Protein AF-A0A2V8PRG3-F1 (afdb_monomer_lite)

Secondary structure (DSSP, 8-state):
-------HHHHSEEEEEEE-TTSS-EEEEEEESSBTTTBS-EEEEETT--EEEE--TTPPP-

Structure (mmCIF, N/CA/C/O backbone):
data_AF-A0A2V8PRG3-F1
#
_entry.id   AF-A0A2V8PRG3-F1
#
loop_
_atom_site.group_PDB
_atom_site.id
_atom_site.type_symbol
_atom_site.label_atom_id
_atom_site.label_alt_id
_atom_site.label_comp_id
_atom_site.label_asym_id
_atom_site.label_entity_id
_atom_site.label_seq_id
_atom_site.pdbx_PDB_ins_code
_atom_site.Cartn_x
_atom_site.Cartn_y
_atom_site.Cartn_z
_atom_site.occupancy
_atom_site.B_iso_or_equiv
_atom_site.auth_seq_id
_atom_site.auth_comp_id
_atom_site.auth_asym_id
_atom_site.auth_atom_id
_atom_site.pdbx_PDB_model_num
ATOM 1 N N . MET A 1 1 ? -21.820 -3.895 -5.341 1.00 37.16 1 MET A N 1
ATOM 2 C CA . MET A 1 1 ? -20.582 -4.682 -5.190 1.00 37.16 1 MET A CA 1
ATOM 3 C C . MET A 1 1 ? -19.761 -4.367 -6.422 1.00 37.16 1 MET A C 1
ATOM 5 O O . MET A 1 1 ? -20.195 -4.724 -7.506 1.00 37.16 1 MET A O 1
ATOM 9 N N . SER A 1 2 ? -18.714 -3.560 -6.302 1.00 36.56 2 SER A N 1
ATOM 10 C CA . SER A 1 2 ? -17.829 -3.254 -7.430 1.00 36.56 2 SER A CA 1
ATOM 11 C C . SER A 1 2 ? -16.442 -3.748 -7.057 1.00 36.56 2 SER A C 1
ATOM 13 O O . SER A 1 2 ? -15.679 -3.033 -6.413 1.0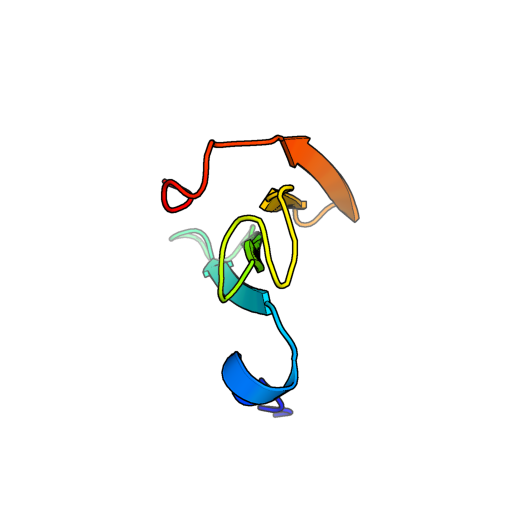0 36.56 2 SER A O 1
ATOM 15 N N . ASP A 1 3 ? -16.179 -5.002 -7.418 1.00 63.78 3 ASP A N 1
ATOM 16 C CA . ASP A 1 3 ? -14.863 -5.631 -7.358 1.00 63.78 3 ASP A CA 1
ATOM 17 C C . ASP A 1 3 ? -14.136 -5.370 -8.681 1.00 63.78 3 ASP A C 1
ATOM 19 O O . ASP A 1 3 ? -13.951 -6.269 -9.496 1.00 63.78 3 ASP A O 1
ATOM 23 N N . GLU A 1 4 ? -13.740 -4.122 -8.922 1.00 55.38 4 GLU A N 1
ATOM 24 C CA . GLU A 1 4 ? -12.718 -3.838 -9.931 1.00 55.38 4 GLU A CA 1
ATOM 25 C C . GLU A 1 4 ? -11.420 -3.460 -9.227 1.00 55.38 4 GLU A C 1
ATOM 27 O O . GLU A 1 4 ? -11.085 -2.294 -9.032 1.00 55.38 4 GLU A O 1
ATOM 32 N N . VAL A 1 5 ? -10.675 -4.493 -8.838 1.00 64.81 5 VAL A N 1
ATOM 33 C CA . VAL A 1 5 ? -9.232 -4.385 -8.626 1.00 64.81 5 VAL A CA 1
ATOM 34 C C . VAL A 1 5 ? -8.591 -4.975 -9.877 1.00 64.81 5 VAL A C 1
ATOM 36 O O . VAL A 1 5 ? -8.631 -6.186 -10.086 1.00 64.81 5 VAL A O 1
ATOM 39 N N . GLY A 1 6 ? -8.070 -4.115 -10.753 1.00 64.69 6 GLY A N 1
ATOM 40 C CA . GLY A 1 6 ? -7.364 -4.558 -11.955 1.00 64.69 6 GLY A CA 1
ATOM 41 C C . GLY A 1 6 ? -6.108 -5.360 -11.604 1.00 64.69 6 GLY A C 1
ATOM 42 O O . GLY A 1 6 ? -5.548 -5.212 -10.517 1.00 64.69 6 GLY A O 1
ATOM 43 N N . ASP A 1 7 ? -5.649 -6.215 -12.526 1.00 71.62 7 ASP A N 1
ATOM 44 C CA . ASP A 1 7 ? -4.399 -6.961 -12.335 1.00 71.62 7 ASP A CA 1
ATOM 45 C C . ASP A 1 7 ? -3.251 -5.960 -12.073 1.00 71.62 7 ASP A C 1
ATOM 47 O O . ASP A 1 7 ? -3.009 -5.078 -12.911 1.00 71.62 7 ASP A O 1
ATOM 51 N N . PRO A 1 8 ? -2.514 -6.073 -10.951 1.00 68.00 8 PRO A N 1
ATOM 52 C CA . PRO A 1 8 ? -1.372 -5.211 -10.657 1.00 68.00 8 PRO A CA 1
ATOM 53 C C . PRO A 1 8 ? -0.331 -5.152 -11.781 1.00 68.00 8 PRO A C 1
ATOM 55 O O . PRO A 1 8 ? 0.353 -4.138 -11.933 1.00 68.00 8 PRO A O 1
ATOM 58 N N . LYS A 1 9 ? -0.215 -6.203 -12.605 1.00 68.94 9 LYS A N 1
ATOM 59 C CA . LYS A 1 9 ? 0.658 -6.221 -13.790 1.00 68.94 9 LYS A CA 1
ATOM 60 C C . LYS A 1 9 ? 0.238 -5.209 -14.853 1.00 68.94 9 LYS A C 1
ATOM 62 O O . LYS A 1 9 ? 1.095 -4.731 -15.590 1.00 68.94 9 LYS A O 1
ATOM 67 N N . VAL A 1 10 ? -1.051 -4.883 -14.923 1.00 77.94 10 VAL A N 1
ATOM 68 C CA . VAL A 1 10 ? -1.616 -3.891 -15.848 1.00 77.94 10 VAL A CA 1
ATOM 69 C C . VAL A 1 10 ? -1.650 -2.505 -15.200 1.00 77.94 10 VAL A C 1
ATOM 71 O O . VAL A 1 10 ? -1.340 -1.517 -15.856 1.00 77.94 10 VAL A O 1
ATOM 74 N N . MET A 1 11 ? -1.961 -2.421 -13.902 1.00 84.12 11 MET A N 1
ATOM 75 C CA . MET A 1 11 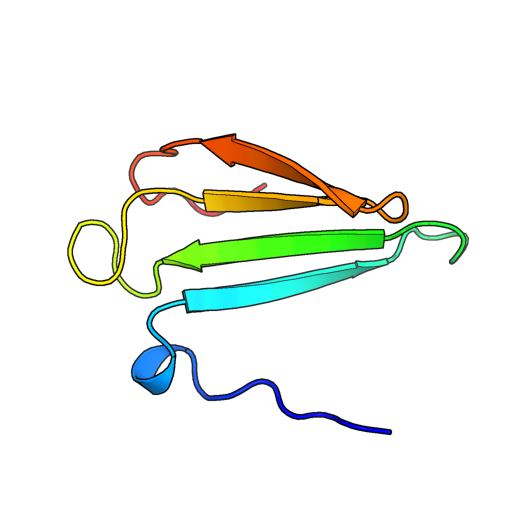? -2.058 -1.144 -13.176 1.00 84.12 11 MET A CA 1
ATOM 76 C C . MET A 1 11 ? -0.701 -0.565 -12.746 1.00 84.12 11 MET A C 1
ATOM 78 O O . MET A 1 11 ? -0.602 0.610 -12.402 1.00 84.12 11 MET A O 1
ATOM 82 N N . GLY A 1 12 ? 0.347 -1.391 -12.702 1.00 91.00 12 GLY A N 1
ATOM 83 C CA . GLY A 1 12 ? 1.671 -1.016 -12.204 1.00 91.00 12 GLY A CA 1
ATOM 84 C C . GLY A 1 12 ? 1.760 -0.892 -10.678 1.00 91.00 12 GLY A C 1
ATOM 85 O O . GLY A 1 12 ? 2.857 -0.706 -10.147 1.00 91.00 12 GLY A O 1
ATOM 86 N N . TYR A 1 13 ? 0.647 -1.042 -9.964 1.00 91.56 13 TYR A N 1
ATOM 87 C CA . TYR A 1 13 ? 0.548 -0.958 -8.511 1.00 91.56 13 TYR A CA 1
ATOM 88 C C . TYR A 1 13 ? -0.371 -2.051 -7.970 1.00 91.56 13 TYR A C 1
ATOM 90 O O . TYR A 1 13 ? -1.377 -2.395 -8.589 1.00 91.56 13 TYR A O 1
ATOM 98 N N . THR A 1 14 ? -0.030 -2.567 -6.795 1.00 90.69 14 THR A N 1
ATOM 99 C CA . THR A 1 14 ? -0.873 -3.470 -6.013 1.00 90.69 14 THR A CA 1
ATOM 100 C C . THR A 1 14 ? -1.591 -2.657 -4.947 1.00 90.69 14 THR A C 1
ATOM 102 O O . THR A 1 14 ? -0.942 -1.985 -4.144 1.00 90.69 14 THR A O 1
ATOM 105 N N . PHE A 1 15 ? -2.920 -2.743 -4.919 1.00 90.62 15 PHE A N 1
ATOM 106 C CA . PHE A 1 15 ? -3.761 -2.071 -3.931 1.00 90.62 15 PHE A CA 1
ATOM 107 C C . PHE A 1 15 ? -4.268 -3.072 -2.894 1.00 90.62 15 PHE A C 1
ATOM 109 O O . PHE A 1 15 ? -4.640 -4.194 -3.243 1.00 90.62 15 PHE A O 1
ATOM 116 N N . ARG A 1 16 ? -4.295 -2.679 -1.617 1.00 90.56 16 ARG A N 1
ATOM 117 C CA . ARG A 1 16 ? -4.887 -3.484 -0.535 1.00 90.56 16 ARG A CA 1
ATOM 118 C C . ARG A 1 16 ? -5.699 -2.604 0.397 1.00 90.56 16 ARG A C 1
ATOM 120 O O . ARG A 1 16 ? -5.304 -1.480 0.680 1.00 90.56 16 ARG A O 1
ATOM 127 N N . ILE A 1 17 ? -6.803 -3.138 0.908 1.00 92.31 17 ILE A N 1
ATOM 128 C CA . ILE A 1 17 ? -7.618 -2.492 1.937 1.00 92.31 17 ILE A CA 1
ATOM 129 C C . ILE A 1 17 ? -7.667 -3.426 3.141 1.00 92.31 17 ILE A C 1
ATOM 131 O O . ILE A 1 17 ? -8.131 -4.560 3.033 1.00 92.31 17 ILE A O 1
ATOM 135 N N . THR A 1 18 ? -7.200 -2.941 4.286 1.00 92.62 18 THR A N 1
ATOM 136 C CA . THR A 1 18 ? -7.291 -3.647 5.566 1.00 92.62 18 THR A CA 1
ATOM 137 C C . THR A 1 18 ? -8.323 -2.945 6.429 1.00 92.62 18 THR A C 1
ATOM 139 O O . THR A 1 18 ? -8.144 -1.782 6.786 1.00 92.62 18 THR A O 1
ATOM 142 N N . ILE A 1 19 ? -9.398 -3.651 6.770 1.00 93.88 19 ILE A N 1
ATOM 143 C CA . ILE A 1 19 ? -10.450 -3.159 7.666 1.00 93.88 19 ILE A CA 1
ATOM 144 C C . ILE A 1 19 ? -10.083 -3.545 9.105 1.00 93.88 19 ILE A C 1
ATOM 146 O O . ILE A 1 19 ? -9.587 -4.647 9.356 1.00 93.88 19 ILE A O 1
ATOM 150 N N . SER A 1 20 ? -10.301 -2.641 10.059 1.00 93.88 20 SER A N 1
ATOM 151 C CA . SER A 1 20 ? -10.101 -2.915 11.482 1.00 93.88 20 SER A CA 1
ATOM 152 C C . SER A 1 20 ? -11.037 -4.021 11.983 1.00 93.88 20 SER A C 1
ATOM 154 O O . SER A 1 20 ? -12.120 -4.244 11.445 1.00 93.88 20 SER A O 1
ATOM 156 N N . LYS A 1 21 ? -10.651 -4.712 13.064 1.00 94.38 21 LYS A N 1
ATOM 157 C CA . LYS A 1 21 ? -11.459 -5.813 13.628 1.00 94.38 21 LYS A CA 1
ATOM 158 C C . LYS A 1 21 ? -12.867 -5.388 14.053 1.00 94.38 21 LYS A C 1
ATOM 160 O O . LYS A 1 21 ? -13.770 -6.214 14.053 1.00 94.38 21 LYS A O 1
ATOM 165 N N . ASP A 1 22 ? -13.039 -4.127 14.442 1.00 94.81 22 ASP A N 1
ATOM 166 C CA . ASP A 1 22 ? -14.329 -3.553 14.832 1.00 94.81 22 ASP A CA 1
ATOM 167 C C . ASP A 1 22 ? -15.127 -2.981 13.647 1.00 94.81 22 ASP A C 1
ATOM 169 O O . ASP A 1 22 ? -16.244 -2.504 13.843 1.00 94.81 22 ASP A O 1
ATOM 173 N N . GLY A 1 23 ? -14.567 -3.011 12.432 1.00 94.06 23 GLY A N 1
ATOM 174 C CA . GLY A 1 23 ? -15.203 -2.520 11.211 1.00 94.06 23 GLY A CA 1
ATOM 175 C C . GLY A 1 23 ? -15.340 -0.998 11.119 1.00 94.06 23 GLY A C 1
ATOM 176 O O . GLY A 1 23 ? -16.027 -0.515 10.223 1.00 94.06 23 GLY A O 1
ATOM 177 N N . LYS A 1 24 ? -14.737 -0.232 12.037 1.00 93.81 24 LYS A N 1
ATOM 178 C CA . LYS A 1 24 ? -14.923 1.230 12.123 1.00 93.81 24 LYS A CA 1
ATOM 179 C C . LYS A 1 24 ? -13.869 2.039 11.380 1.00 93.81 24 LYS A C 1
ATOM 181 O O . LYS A 1 24 ? -14.059 3.237 11.175 1.00 93.81 24 LYS A O 1
ATOM 186 N N . SER A 1 25 ? -12.760 1.421 10.998 1.00 94.44 25 SER A N 1
ATOM 187 C CA . SER A 1 25 ? -11.688 2.078 10.262 1.00 94.44 25 SER A CA 1
ATOM 188 C C . SER A 1 25 ? -11.111 1.161 9.195 1.00 94.44 25 SER A C 1
ATOM 190 O O . SER A 1 25 ? -11.285 -0.060 9.213 1.00 94.44 25 SER A O 1
ATOM 192 N N . TYR A 1 26 ? -10.429 1.770 8.232 1.00 94.25 26 TYR A N 1
ATOM 193 C CA . TYR A 1 26 ? -9.683 1.044 7.222 1.00 94.25 26 TYR A CA 1
ATOM 194 C C . TYR A 1 26 ? -8.380 1.769 6.911 1.00 94.25 26 TYR A C 1
ATOM 196 O O . TYR A 1 26 ? -8.260 2.983 7.084 1.00 94.25 26 TYR A O 1
ATOM 204 N N . VAL A 1 27 ? -7.416 1.006 6.410 1.00 94.56 27 VAL A N 1
ATOM 205 C CA . VAL A 1 27 ? -6.217 1.535 5.768 1.00 94.56 27 VAL A CA 1
ATOM 206 C C . VAL A 1 27 ? -6.167 0.979 4.356 1.00 94.56 27 VAL A C 1
ATOM 208 O O . VAL A 1 27 ? -6.174 -0.237 4.164 1.00 94.56 27 VAL A O 1
ATOM 211 N N . SER A 1 28 ? -6.127 1.874 3.373 1.00 94.69 28 SER A N 1
ATOM 212 C CA . SER A 1 28 ? -5.836 1.526 1.985 1.00 94.69 28 SER A CA 1
ATOM 213 C C . SER A 1 28 ? -4.354 1.730 1.724 1.00 94.69 28 SER A C 1
ATOM 215 O O . SER A 1 28 ? -3.795 2.759 2.103 1.00 94.69 28 SER A O 1
ATOM 217 N N . THR A 1 29 ? -3.720 0.785 1.044 1.00 94.19 29 THR A N 1
ATOM 218 C CA . THR A 1 29 ? -2.312 0.862 0.668 1.00 94.19 29 THR A CA 1
ATOM 219 C C . THR A 1 29 ? -2.128 0.676 -0.829 1.00 94.19 29 THR A C 1
ATOM 221 O O . THR A 1 29 ? -2.944 0.027 -1.488 1.00 94.19 29 THR A O 1
ATOM 224 N N . ALA A 1 30 ? -1.062 1.267 -1.366 1.00 93.69 30 ALA A N 1
ATOM 225 C CA . ALA A 1 30 ? -0.637 1.068 -2.745 1.00 93.69 30 ALA A CA 1
ATOM 226 C C . ALA A 1 30 ? 0.885 0.906 -2.803 1.00 93.69 30 ALA A C 1
ATOM 228 O O . ALA A 1 30 ? 1.620 1.800 -2.378 1.00 93.69 30 ALA A O 1
ATOM 229 N N . GLU A 1 31 ? 1.351 -0.221 -3.341 1.00 93.12 31 GLU A N 1
ATOM 230 C CA . GLU A 1 31 ? 2.774 -0.534 -3.530 1.00 93.12 31 GLU A CA 1
ATOM 231 C C . GLU A 1 31 ? 3.089 -0.737 -5.022 1.00 93.12 31 GLU A C 1
ATOM 233 O O . GLU A 1 31 ? 2.262 -1.307 -5.739 1.00 93.12 31 GLU A O 1
ATOM 238 N N . PRO A 1 32 ? 4.250 -0.285 -5.535 1.00 93.25 32 PRO A N 1
ATOM 239 C CA . PRO A 1 32 ? 4.616 -0.528 -6.925 1.00 93.25 32 PRO A CA 1
ATOM 240 C C . PRO A 1 32 ? 4.679 -2.031 -7.207 1.00 93.25 32 PRO A C 1
ATOM 242 O O . PRO A 1 32 ? 5.381 -2.762 -6.511 1.00 93.25 32 PRO A O 1
ATOM 245 N N . ALA A 1 33 ? 4.021 -2.489 -8.273 1.00 91.81 33 ALA A N 1
ATOM 246 C CA . ALA A 1 33 ? 4.088 -3.885 -8.706 1.00 91.81 33 ALA A CA 1
ATOM 247 C C . ALA A 1 33 ? 5.532 -4.324 -9.025 1.00 91.81 33 ALA A C 1
ATOM 249 O O . ALA A 1 33 ? 5.892 -5.485 -8.837 1.00 91.81 33 ALA A O 1
ATOM 250 N N . ARG A 1 34 ? 6.381 -3.389 -9.479 1.00 91.44 34 ARG A N 1
ATOM 251 C CA . ARG A 1 34 ? 7.826 -3.581 -9.627 1.00 91.44 34 ARG A CA 1
ATOM 252 C C . ARG A 1 34 ? 8.573 -2.321 -9.196 1.00 91.44 34 ARG A C 1
ATOM 254 O O . ARG A 1 34 ? 8.586 -1.318 -9.916 1.00 91.44 34 ARG A O 1
ATOM 261 N N . TYR A 1 35 ? 9.239 -2.396 -8.045 1.00 93.06 35 TYR A N 1
ATOM 262 C CA . TYR A 1 35 ? 10.046 -1.297 -7.515 1.00 93.06 35 TYR A CA 1
ATOM 263 C C . TYR A 1 35 ? 11.092 -0.805 -8.524 1.00 93.06 35 TYR A C 1
ATOM 265 O O . TYR A 1 35 ? 11.758 -1.595 -9.195 1.00 93.06 35 TYR A O 1
ATOM 273 N N . GLY A 1 36 ? 11.208 0.517 -8.648 1.00 94.00 36 GLY A N 1
ATOM 274 C CA . GLY A 1 36 ? 12.117 1.181 -9.581 1.00 94.00 36 GLY A CA 1
ATOM 275 C C . GLY A 1 36 ? 11.684 1.124 -11.049 1.00 94.00 36 GLY A C 1
ATOM 276 O O . GLY A 1 36 ? 12.331 1.763 -11.872 1.00 94.00 36 GLY A O 1
ATOM 277 N N . HIS A 1 37 ? 10.602 0.409 -11.377 1.00 94.44 37 HIS A N 1
ATOM 278 C CA . HIS A 1 37 ? 10.073 0.300 -12.738 1.00 94.44 37 HIS A CA 1
ATOM 279 C C . HIS A 1 37 ? 8.679 0.911 -12.861 1.00 94.44 37 HIS A C 1
ATOM 281 O O . HIS A 1 37 ? 8.476 1.816 -13.660 1.00 94.44 37 HIS A O 1
ATOM 287 N N . THR A 1 38 ? 7.720 0.442 -12.062 1.00 92.88 38 THR A N 1
ATOM 288 C CA . THR A 1 38 ? 6.353 0.987 -12.059 1.00 92.88 38 THR A CA 1
ATOM 289 C C . THR A 1 38 ? 6.172 2.090 -11.018 1.00 92.88 38 THR A C 1
ATOM 291 O O . THR A 1 38 ? 5.205 2.838 -11.073 1.00 92.88 38 THR A O 1
ATOM 294 N N . GLY A 1 39 ? 7.127 2.224 -10.094 1.00 94.44 39 GLY A N 1
ATOM 295 C CA . GLY A 1 39 ? 7.157 3.262 -9.074 1.00 94.44 39 GLY A CA 1
ATOM 296 C C . GLY A 1 39 ? 8.215 2.990 -8.007 1.00 94.44 39 GLY A C 1
ATOM 297 O O . GLY A 1 39 ? 8.821 1.918 -7.967 1.00 94.44 39 GLY A O 1
ATOM 298 N N . LYS A 1 40 ? 8.446 3.973 -7.133 1.00 95.94 40 LYS A N 1
ATOM 299 C CA . LYS A 1 40 ? 9.316 3.834 -5.946 1.00 95.94 40 LYS A CA 1
ATOM 300 C C . LYS A 1 40 ? 8.576 4.070 -4.632 1.00 95.94 40 LYS A C 1
ATOM 302 O O . LYS A 1 40 ? 8.909 3.474 -3.617 1.00 95.94 40 LYS A O 1
ATOM 307 N N . LEU A 1 41 ? 7.553 4.918 -4.666 1.00 96.75 41 LEU A N 1
ATOM 308 C CA . LEU A 1 41 ? 6.788 5.281 -3.484 1.00 96.75 41 LEU A CA 1
ATOM 309 C C . LEU A 1 41 ? 5.692 4.262 -3.197 1.00 96.75 41 LEU A C 1
ATOM 311 O O . LEU A 1 41 ? 5.006 3.800 -4.110 1.00 96.75 41 LEU A O 1
ATOM 315 N N . SER A 1 42 ? 5.527 3.989 -1.911 1.00 95.31 42 SER A N 1
ATOM 316 C CA . SER A 1 42 ? 4.360 3.363 -1.306 1.00 95.31 42 SER A CA 1
ATOM 317 C C . SER A 1 42 ? 3.438 4.437 -0.739 1.00 95.31 42 SER A C 1
ATOM 319 O O . SER A 1 42 ? 3.908 5.506 -0.339 1.00 95.31 42 SER A O 1
ATOM 321 N N . PHE A 1 43 ? 2.140 4.151 -0.697 1.00 95.31 43 PHE A N 1
ATOM 322 C CA . PHE A 1 43 ? 1.119 5.068 -0.194 1.00 95.31 43 PHE A CA 1
ATOM 323 C C . PHE A 1 43 ? 0.224 4.389 0.837 1.00 95.31 43 PHE A C 1
ATOM 325 O O . PHE A 1 43 ? -0.071 3.200 0.718 1.00 95.31 43 PHE A O 1
ATOM 332 N N . TRP A 1 44 ? -0.248 5.180 1.79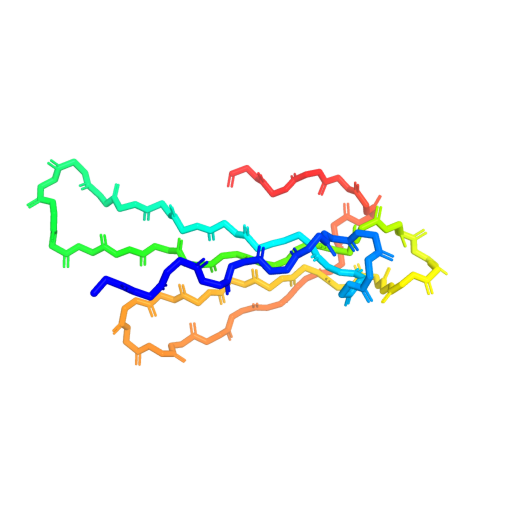8 1.00 95.00 44 TRP A N 1
ATOM 333 C CA . TRP A 1 44 ? -1.255 4.806 2.786 1.00 95.00 44 TRP A CA 1
ATOM 334 C C . TRP A 1 44 ? -2.326 5.876 2.826 1.00 95.00 44 TRP A C 1
ATOM 336 O O . TRP A 1 44 ? -1.998 7.061 2.837 1.00 95.00 44 TRP A O 1
ATOM 346 N N . MET A 1 45 ? -3.578 5.459 2.911 1.00 96.44 45 MET A N 1
ATOM 347 C CA . MET A 1 45 ? -4.713 6.338 3.130 1.00 96.44 45 MET A CA 1
ATOM 3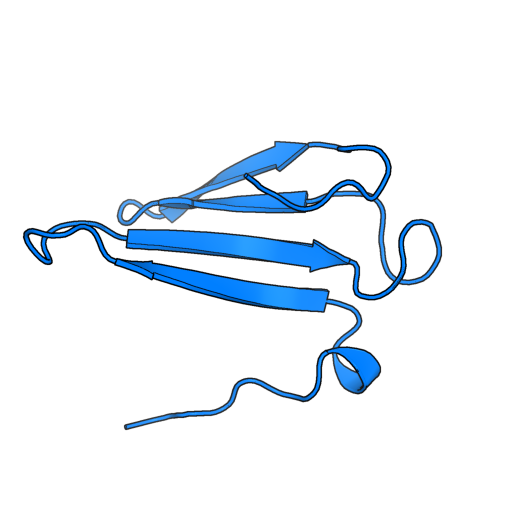48 C C . MET A 1 45 ? -5.564 5.779 4.265 1.00 96.44 45 MET A C 1
ATOM 350 O O . MET A 1 45 ? -5.907 4.596 4.248 1.00 96.44 45 MET A O 1
ATOM 354 N N . ASP A 1 46 ? -5.894 6.620 5.240 1.00 95.06 46 ASP A N 1
ATOM 355 C CA . ASP A 1 46 ? -6.851 6.274 6.293 1.00 95.06 46 ASP A CA 1
ATOM 356 C C . ASP A 1 46 ? -8.291 6.657 5.903 1.00 95.06 46 ASP A C 1
ATOM 358 O O . ASP A 1 46 ? -8.540 7.286 4.871 1.00 95.06 46 ASP A O 1
ATOM 362 N N . GLN A 1 47 ? -9.258 6.301 6.750 1.00 93.38 47 GLN A N 1
ATOM 363 C CA . GLN A 1 47 ? -10.677 6.598 6.523 1.00 93.38 47 GLN A CA 1
ATOM 364 C C . GLN A 1 47 ? -11.036 8.093 6.488 1.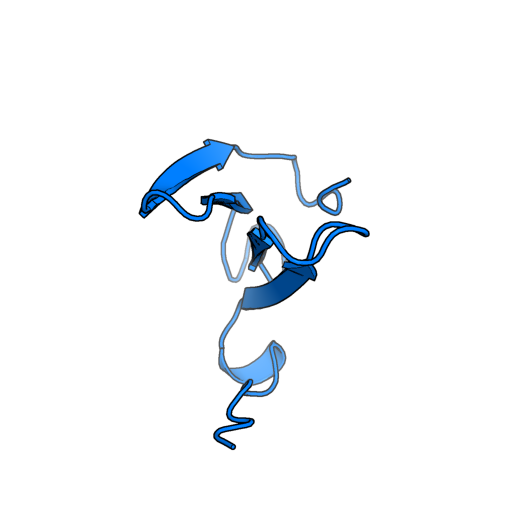00 93.38 47 GLN A C 1
ATOM 366 O O . GLN A 1 47 ? -12.160 8.437 6.133 1.00 93.38 47 GLN A O 1
ATOM 371 N N . THR A 1 48 ? -10.122 8.986 6.876 1.00 95.62 48 THR A N 1
ATOM 372 C CA . THR A 1 48 ? -10.329 10.442 6.803 1.00 95.62 48 THR A CA 1
ATOM 373 C C . THR A 1 48 ? -9.849 11.032 5.475 1.00 95.62 48 THR A C 1
ATOM 375 O O . THR A 1 48 ? -10.067 12.212 5.214 1.00 95.62 48 THR A O 1
ATOM 378 N N . GLY A 1 49 ? -9.208 10.217 4.629 1.00 92.88 49 GLY A N 1
ATOM 379 C CA . GLY A 1 49 ? -8.609 10.648 3.367 1.00 92.88 49 GLY A CA 1
ATOM 380 C C . GLY A 1 49 ? -7.196 11.212 3.519 1.00 92.88 49 GLY A C 1
ATOM 381 O O . GLY A 1 49 ? -6.636 11.707 2.542 1.00 92.88 49 GLY A O 1
ATOM 382 N N . ASN A 1 50 ? -6.588 11.131 4.709 1.00 96.81 50 ASN A N 1
ATOM 383 C CA . ASN A 1 50 ? -5.200 11.545 4.891 1.00 96.81 50 ASN A CA 1
ATOM 384 C C . ASN A 1 50 ? -4.269 10.560 4.186 1.00 96.81 50 ASN A C 1
ATOM 386 O O . ASN A 1 50 ? -4.278 9.366 4.486 1.00 96.81 50 ASN A O 1
ATOM 390 N N . ILE A 1 51 ? -3.432 11.078 3.284 1.00 96.12 51 ILE A N 1
ATOM 391 C CA . ILE A 1 51 ? -2.480 10.278 2.513 1.00 96.12 51 ILE A CA 1
ATOM 392 C C . ILE A 1 51 ? -1.067 10.466 3.065 1.00 96.12 51 ILE A C 1
ATOM 394 O O . ILE A 1 51 ? -0.566 11.586 3.174 1.00 96.12 51 ILE A O 1
ATOM 398 N N . LYS A 1 52 ? -0.391 9.353 3.347 1.00 96.19 52 LYS A N 1
ATOM 399 C CA . LYS A 1 52 ? 1.051 9.294 3.617 1.00 96.19 52 LYS A CA 1
ATOM 400 C C . LYS A 1 52 ? 1.760 8.588 2.469 1.00 96.19 52 LYS A C 1
ATOM 402 O O . LYS A 1 52 ? 1.172 7.732 1.809 1.00 96.19 52 LYS A O 1
ATOM 407 N N . LYS A 1 53 ? 3.027 8.938 2.236 1.00 95.38 53 LYS A N 1
ATOM 408 C CA . LYS A 1 53 ? 3.868 8.302 1.217 1.00 95.38 53 LYS A CA 1
ATOM 409 C C . LYS A 1 53 ? 5.312 8.168 1.680 1.00 95.38 53 LYS A C 1
ATOM 411 O O . LYS A 1 53 ? 5.817 9.060 2.356 1.00 95.38 53 LYS A O 1
ATOM 416 N N . GLU A 1 54 ? 5.966 7.089 1.271 1.00 95.88 54 GLU A N 1
ATOM 417 C CA . GLU A 1 54 ? 7.355 6.785 1.628 1.00 95.88 54 GLU A CA 1
ATOM 418 C C . GLU A 1 54 ? 8.007 5.895 0.561 1.00 95.88 54 GLU A C 1
ATOM 420 O O . GLU A 1 54 ? 7.335 5.069 -0.059 1.00 95.88 54 GLU A O 1
ATOM 425 N N . ASP A 1 55 ? 9.313 6.051 0.335 1.00 95.12 55 ASP A N 1
ATOM 426 C CA . ASP A 1 55 ? 10.105 5.069 -0.411 1.00 95.12 55 ASP A CA 1
ATOM 427 C C . ASP A 1 55 ? 10.604 3.992 0.561 1.00 95.12 55 ASP A C 1
ATOM 429 O O . ASP A 1 55 ? 11.562 4.205 1.300 1.00 95.12 55 ASP A O 1
ATOM 433 N N . ASN A 1 56 ? 9.955 2.826 0.559 1.00 88.38 56 ASN A N 1
ATOM 434 C CA . ASN A 1 56 ? 10.339 1.699 1.415 1.00 88.38 56 ASN A CA 1
ATOM 435 C C . ASN A 1 56 ? 11.372 0.763 0.745 1.00 88.38 56 ASN A C 1
ATOM 437 O O . ASN A 1 56 ? 11.526 -0.396 1.138 1.00 88.38 56 ASN A O 1
ATOM 441 N N . GLY A 1 57 ? 12.043 1.205 -0.326 1.00 90.06 57 GLY A N 1
ATOM 442 C CA . GLY A 1 57 ? 13.046 0.404 -1.035 1.00 90.06 57 GLY A CA 1
ATOM 443 C C . GLY A 1 57 ? 12.482 -0.874 -1.664 1.00 90.06 57 GLY A C 1
ATOM 444 O O . GLY A 1 57 ? 13.170 -1.891 -1.717 1.00 90.06 57 GLY A O 1
ATOM 445 N N . GLY A 1 58 ? 11.205 -0.859 -2.056 1.00 83.31 58 GLY A N 1
ATOM 446 C CA . GLY A 1 58 ? 10.501 -2.025 -2.599 1.00 83.31 58 GLY A CA 1
ATOM 447 C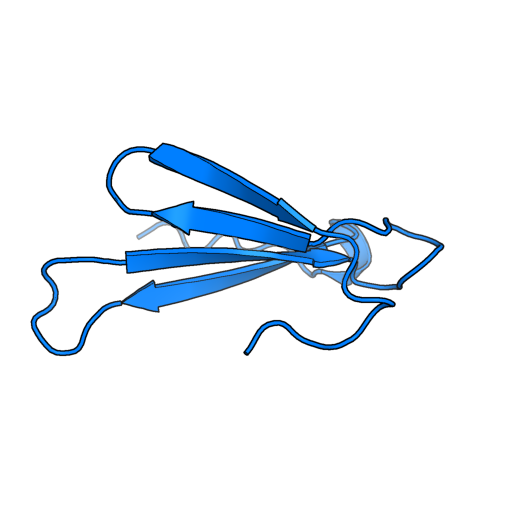 C . GLY A 1 58 ? 10.131 -3.089 -1.564 1.00 83.31 58 GLY A C 1
ATOM 448 O O . GLY A 1 58 ? 9.666 -4.164 -1.942 1.00 83.31 58 GLY A O 1
ATOM 449 N N . LYS A 1 59 ? 10.327 -2.819 -0.268 1.00 86.38 59 LYS A N 1
ATOM 450 C CA . LYS A 1 59 ? 9.858 -3.714 0.791 1.00 86.38 59 LYS A CA 1
ATOM 451 C C . LYS A 1 59 ? 8.335 -3.622 0.905 1.00 86.38 59 LYS A C 1
ATOM 453 O O . LYS A 1 59 ? 7.808 -2.504 0.889 1.00 86.38 59 LYS A O 1
ATOM 458 N N . PRO A 1 60 ? 7.644 -4.762 1.084 1.00 79.94 60 PRO A N 1
ATOM 459 C CA . PRO A 1 60 ? 6.212 -4.765 1.316 1.00 79.94 60 PRO A CA 1
ATOM 460 C C . PRO A 1 60 ? 5.831 -3.877 2.492 1.00 79.94 60 PRO A C 1
ATOM 462 O O . PRO A 1 60 ? 6.546 -3.791 3.500 1.00 79.94 60 PRO A O 1
ATOM 465 N N . ILE A 1 61 ? 4.679 -3.241 2.354 1.00 80.62 61 ILE A N 1
ATOM 466 C CA . ILE A 1 61 ? 4.054 -2.480 3.426 1.00 80.62 61 ILE A CA 1
ATOM 467 C C . ILE A 1 61 ? 3.654 -3.458 4.545 1.00 80.62 61 ILE A C 1
ATOM 469 O O . ILE A 1 61 ? 3.006 -4.470 4.272 1.00 80.62 61 ILE A O 1
ATOM 473 N N . LYS A 1 62 ? 4.082 -3.178 5.784 1.00 67.38 62 LYS A N 1
ATOM 474 C CA . LYS A 1 62 ? 3.696 -3.941 6.982 1.00 67.38 62 LYS A CA 1
ATOM 475 C C . LYS A 1 62 ? 2.358 -3.479 7.540 1.00 67.38 62 LYS A C 1
ATOM 477 O O . LYS A 1 62 ? 2.094 -2.257 7.471 1.00 67.38 62 LYS A O 1
#

pLDDT: mean 87.17, std 13.53, range [36.56, 96.81]

Sequence (62 aa):
MSDEVGDPKVMGYTFRITISKDGKSYVSTAEPARYGHTGKLSFWMDQTGNIKKEDNGGKPIK

Radius of gyration: 12.37 Å; chains: 1; bounding box: 34×18×31 Å

Foldseek 3Di:
DDPPPDDCVVVQWDWDWDADPVRPKIKIKIAGPDDPPSYQKIWIAIPVRDIDIDRPVRDDDD